Protein AF-A0A959GQJ4-F1 (afdb_monomer_lite)

Foldseek 3Di:
DVVVVVVVVVVVVDDCDDQADAQLVVQVVVCVVPPDDQAAEAEEEQRGHHPPLVSLVVDAHAYAYEYEDCPPHHHQSVLLSNLSRQYWYHYPVDTGRGSVVADAQDWDDDPNWIWGHHPSTIDTDDD

Secondary structure (DSSP, 8-state):
-HHHHHHHHHHHT----SSSB-HHHHHHHHHHHH-S-S-EEEEEESSSPBTTGGGGGG--S-EEEEEE-GGG---HHHHHHHHHHT-EEE-SS-EE--GGGPPTT-EEEETTEEEEEETTEEEEEP-

pLDDT: mean 93.66, std 6.35, range [63.16, 98.5]

Sequence (127 aa):
DRLLETMHQAMEGGSGADSPENDLEALLEGVRLMGEIDELILIADNYSDVRDIALLTQLRAPVRIVLAGADYGVNEDYLEIAYSTGGSIHTLEDDIYELSHLADGEVVKVGNYRYRVNRGKFIQLTD

Radius of gyration: 14.56 Å; chains: 1; bounding box: 40×30×42 Å

Structure (mmCIF, N/CA/C/O backbone):
data_AF-A0A959GQJ4-F1
#
_entry.id   AF-A0A959GQJ4-F1
#
loop_
_atom_site.group_PDB
_atom_site.id
_atom_site.type_symbol
_atom_site.label_atom_id
_atom_site.label_alt_id
_atom_site.label_comp_id
_atom_site.label_asym_id
_atom_site.label_entity_id
_atom_site.label_seq_id
_atom_site.pdbx_PDB_ins_code
_atom_site.Cartn_x
_atom_site.Cartn_y
_atom_site.Cartn_z
_atom_site.occupancy
_atom_site.B_iso_or_equiv
_atom_site.auth_seq_id
_atom_site.auth_comp_id
_atom_site.auth_asym_id
_atom_site.auth_atom_id
_atom_site.pdbx_PDB_model_num
ATOM 1 N N . ASP A 1 1 ? 17.488 -17.683 -9.521 1.00 73.38 1 ASP A N 1
ATOM 2 C CA . ASP A 1 1 ? 16.624 -17.038 -8.523 1.00 73.38 1 ASP A CA 1
ATOM 3 C C . ASP A 1 1 ? 16.621 -15.515 -8.731 1.00 73.38 1 ASP A C 1
ATOM 5 O O . ASP A 1 1 ? 17.091 -14.750 -7.904 1.00 73.38 1 ASP A O 1
ATOM 9 N N . ARG A 1 2 ? 16.192 -15.063 -9.922 1.00 92.06 2 ARG A N 1
ATOM 10 C CA . ARG A 1 2 ? 16.419 -13.688 -10.426 1.00 92.06 2 ARG A CA 1
ATOM 11 C C . ARG A 1 2 ? 15.548 -12.633 -9.732 1.00 92.06 2 ARG A C 1
ATOM 13 O O . ARG A 1 2 ? 15.929 -11.469 -9.673 1.00 92.06 2 ARG A O 1
ATOM 20 N N . LEU A 1 3 ? 14.379 -13.042 -9.238 1.00 89.38 3 LEU A N 1
ATOM 21 C CA . LEU A 1 3 ? 13.446 -12.163 -8.536 1.00 89.38 3 LEU A CA 1
ATOM 22 C C . LEU A 1 3 ? 14.064 -11.655 -7.231 1.00 89.38 3 LEU A C 1
ATOM 24 O O . LEU A 1 3 ? 14.171 -10.448 -7.052 1.00 89.38 3 LEU A O 1
ATOM 28 N N . LEU A 1 4 ? 14.551 -12.568 -6.384 1.00 91.25 4 LEU A N 1
ATOM 29 C CA . LEU A 1 4 ? 15.206 -12.210 -5.125 1.00 91.25 4 LEU A CA 1
ATOM 30 C C . LEU A 1 4 ? 16.429 -11.320 -5.361 1.00 91.25 4 LEU A C 1
ATOM 32 O O . LEU A 1 4 ? 16.595 -10.317 -4.680 1.00 91.25 4 LEU A O 1
ATOM 36 N N . GLU A 1 5 ? 17.249 -11.628 -6.369 1.00 94.81 5 GLU A N 1
ATOM 37 C CA . GLU A 1 5 ? 18.398 -10.788 -6.733 1.00 94.81 5 GLU A CA 1
ATOM 38 C C . GLU A 1 5 ? 17.976 -9.368 -7.139 1.00 94.81 5 GLU A C 1
ATOM 40 O O . GLU A 1 5 ? 18.601 -8.396 -6.726 1.00 94.81 5 GLU A O 1
ATOM 45 N N . THR A 1 6 ? 16.881 -9.237 -7.892 1.00 92.00 6 THR A N 1
ATOM 46 C CA . THR A 1 6 ? 16.343 -7.930 -8.302 1.00 92.00 6 THR A CA 1
ATOM 47 C C . THR A 1 6 ? 15.823 -7.146 -7.094 1.00 92.00 6 THR A C 1
ATOM 49 O O . THR A 1 6 ? 16.080 -5.950 -6.986 1.00 92.00 6 THR A O 1
ATOM 52 N N . MET A 1 7 ? 15.152 -7.818 -6.153 1.00 90.69 7 MET A N 1
ATOM 53 C CA . MET A 1 7 ? 14.709 -7.206 -4.895 1.00 90.69 7 MET A CA 1
ATOM 54 C C . MET A 1 7 ? 15.900 -6.730 -4.053 1.00 90.69 7 MET A C 1
ATOM 56 O O . MET A 1 7 ? 15.890 -5.611 -3.548 1.00 90.69 7 MET A O 1
ATOM 60 N N . HIS A 1 8 ? 16.958 -7.539 -3.949 1.00 90.62 8 HIS A N 1
ATOM 61 C CA . HIS A 1 8 ? 18.185 -7.150 -3.253 1.00 90.62 8 HIS A CA 1
ATOM 62 C C . HIS A 1 8 ? 18.861 -5.935 -3.893 1.00 90.62 8 HIS A C 1
ATOM 64 O O . HIS A 1 8 ? 19.221 -5.002 -3.181 1.00 90.62 8 HIS A O 1
ATOM 70 N N . GLN A 1 9 ? 18.970 -5.901 -5.223 1.00 93.12 9 GLN A N 1
ATOM 71 C CA . GLN A 1 9 ? 19.537 -4.754 -5.938 1.00 93.12 9 GLN A CA 1
ATOM 72 C C . GLN A 1 9 ? 18.731 -3.468 -5.718 1.00 93.12 9 GLN A C 1
ATOM 74 O O . GLN A 1 9 ? 19.323 -2.402 -5.566 1.00 93.12 9 GLN A O 1
ATOM 79 N N . ALA A 1 10 ? 17.397 -3.559 -5.679 1.00 89.69 10 ALA A N 1
ATOM 80 C CA . ALA A 1 10 ? 16.542 -2.412 -5.381 1.00 89.69 10 ALA A CA 1
ATOM 81 C C . ALA A 1 10 ? 16.805 -1.867 -3.967 1.00 89.69 10 ALA A C 1
ATOM 83 O O . ALA A 1 10 ? 16.998 -0.663 -3.810 1.00 89.69 10 ALA A O 1
ATOM 84 N N . MET A 1 11 ? 16.900 -2.749 -2.963 1.00 88.12 11 MET A N 1
ATOM 85 C CA . MET A 1 11 ? 17.210 -2.360 -1.580 1.00 88.12 11 MET A CA 1
ATOM 86 C C . MET A 1 11 ? 18.598 -1.718 -1.443 1.00 88.12 11 MET A C 1
ATOM 88 O O . MET A 1 11 ? 18.745 -0.723 -0.745 1.00 88.12 11 MET A O 1
ATOM 92 N N . GLU A 1 12 ? 19.620 -2.253 -2.119 1.00 90.19 12 GLU A N 1
ATOM 93 C CA . GLU A 1 12 ? 20.986 -1.702 -2.076 1.00 90.19 12 GLU A CA 1
ATOM 94 C C . GLU A 1 12 ? 21.124 -0.360 -2.814 1.00 90.19 12 GLU A C 1
ATOM 96 O O . GLU A 1 12 ? 22.052 0.406 -2.548 1.00 90.19 12 GLU A O 1
ATOM 101 N N . GLY A 1 13 ? 20.217 -0.073 -3.751 1.00 86.44 13 GLY A N 1
ATOM 102 C CA . GLY A 1 13 ? 20.215 1.157 -4.541 1.00 86.44 13 GLY A CA 1
ATOM 103 C C . GLY A 1 13 ? 19.651 2.383 -3.817 1.00 86.44 13 GLY A C 1
ATOM 104 O O . GLY A 1 13 ? 19.789 3.494 -4.332 1.00 86.44 13 GLY A O 1
ATOM 105 N N . GLY A 1 14 ? 19.027 2.203 -2.649 1.00 78.50 14 GLY A N 1
ATOM 106 C CA . GLY A 1 14 ? 18.388 3.261 -1.868 1.00 78.50 14 GLY A CA 1
ATOM 107 C C . GLY A 1 14 ? 18.987 3.407 -0.469 1.00 78.50 14 GLY A C 1
ATOM 108 O O . GLY A 1 14 ? 19.565 2.475 0.080 1.00 78.50 14 GLY A O 1
ATOM 109 N N . SER A 1 15 ? 18.854 4.595 0.124 1.00 69.75 15 SER A N 1
ATOM 110 C CA . SER A 1 15 ? 19.312 4.845 1.499 1.00 69.75 15 SER A CA 1
ATOM 111 C C . SER A 1 15 ? 18.270 5.503 2.409 1.00 69.75 15 SER A C 1
ATOM 113 O O . SER A 1 15 ? 18.639 5.831 3.530 1.00 69.75 15 SER A O 1
ATOM 115 N N . GLY A 1 16 ? 17.035 5.734 1.931 1.00 66.38 16 GLY A N 1
ATOM 116 C CA . GLY A 1 16 ? 15.932 6.356 2.688 1.00 66.38 16 GLY A CA 1
ATOM 117 C C . GLY A 1 16 ? 16.315 7.706 3.305 1.00 66.38 16 GLY A C 1
ATOM 118 O O . GLY A 1 16 ? 16.748 7.770 4.452 1.00 66.38 16 GLY A O 1
ATOM 119 N N . ALA A 1 17 ? 16.247 8.795 2.531 1.00 69.38 17 ALA A N 1
ATOM 120 C CA . ALA A 1 17 ? 16.664 10.118 3.015 1.00 69.38 17 ALA A CA 1
ATOM 121 C C . ALA A 1 17 ? 15.499 10.943 3.582 1.00 69.38 17 ALA A C 1
ATOM 123 O O . ALA A 1 17 ? 15.555 11.374 4.731 1.00 69.38 17 ALA A O 1
ATOM 124 N N . ASP A 1 18 ? 14.477 11.198 2.765 1.00 77.62 18 ASP A N 1
ATOM 125 C CA . ASP A 1 18 ? 13.245 11.863 3.198 1.00 77.62 18 ASP A CA 1
ATOM 126 C C . ASP A 1 18 ? 12.206 10.800 3.565 1.00 77.62 18 ASP A C 1
ATOM 128 O O . ASP A 1 18 ? 12.192 9.743 2.945 1.00 77.62 18 ASP A O 1
ATOM 132 N N . SER A 1 19 ? 11.382 11.070 4.582 1.00 83.38 19 SER A N 1
ATOM 133 C CA . SER A 1 19 ? 10.529 10.047 5.201 1.00 83.38 19 SER A CA 1
ATOM 134 C C . SER A 1 19 ? 9.481 9.482 4.238 1.00 83.38 19 SER A C 1
ATOM 136 O O . SER A 1 19 ? 9.357 8.266 4.220 1.00 83.38 19 SER A O 1
ATOM 138 N N . PRO A 1 20 ? 8.739 10.283 3.441 1.00 90.81 20 PRO A N 1
ATOM 139 C CA . PRO A 1 20 ? 7.761 9.715 2.515 1.00 90.81 20 PRO A CA 1
ATOM 140 C C . PRO A 1 20 ? 8.423 8.977 1.345 1.00 90.81 20 PRO A C 1
ATOM 142 O O . PRO A 1 20 ? 9.334 9.518 0.709 1.00 90.81 20 PRO A O 1
ATOM 145 N N . GLU A 1 21 ? 7.929 7.789 1.014 1.00 92.81 21 GLU A N 1
ATOM 146 C CA . GLU A 1 21 ? 8.515 6.922 -0.017 1.00 92.81 21 GLU A CA 1
ATOM 147 C C . GLU A 1 21 ? 7.859 7.126 -1.393 1.00 92.81 21 GLU A C 1
ATOM 149 O O . GLU A 1 21 ? 6.693 7.493 -1.504 1.00 92.81 21 GLU A O 1
ATOM 154 N N . ASN A 1 22 ? 8.612 6.920 -2.478 1.00 94.62 22 ASN A N 1
ATOM 155 C CA . ASN A 1 22 ? 8.163 7.206 -3.855 1.00 94.62 22 ASN A CA 1
ATOM 156 C C . ASN A 1 22 ? 7.444 6.009 -4.513 1.00 94.62 22 ASN A C 1
ATOM 158 O O . ASN A 1 22 ? 7.757 5.628 -5.650 1.00 94.62 22 ASN A O 1
ATOM 162 N N . ASP A 1 23 ? 6.529 5.360 -3.790 1.00 96.62 23 ASP A N 1
ATOM 163 C CA . ASP A 1 23 ? 5.902 4.108 -4.236 1.00 96.62 23 ASP A CA 1
ATOM 164 C C . ASP A 1 23 ? 5.087 4.283 -5.520 1.00 96.62 23 ASP A C 1
ATOM 166 O O . ASP A 1 23 ? 5.130 3.441 -6.422 1.00 96.62 23 ASP A O 1
ATOM 170 N N . LEU A 1 24 ? 4.355 5.393 -5.644 1.00 98.00 24 LEU A N 1
ATOM 171 C CA . LEU A 1 24 ? 3.509 5.640 -6.810 1.00 98.00 24 LEU A CA 1
ATOM 172 C C . LEU A 1 24 ? 4.328 5.934 -8.065 1.00 98.00 24 LEU A C 1
ATOM 174 O O . LEU A 1 24 ? 3.974 5.450 -9.140 1.00 98.00 24 LEU A O 1
ATOM 178 N N . GLU A 1 25 ? 5.431 6.673 -7.958 1.00 96.69 25 GLU A N 1
ATOM 179 C CA . GLU A 1 25 ? 6.363 6.882 -9.063 1.00 96.69 25 GLU A CA 1
ATOM 180 C C . GLU A 1 25 ? 6.976 5.561 -9.521 1.00 96.69 25 GLU A C 1
ATOM 182 O O . GLU A 1 25 ? 7.048 5.311 -10.726 1.00 96.69 25 GLU A O 1
ATOM 187 N N . ALA A 1 26 ? 7.377 4.700 -8.580 1.00 95.44 26 ALA A N 1
ATOM 188 C CA . ALA A 1 26 ? 7.925 3.385 -8.894 1.00 95.44 26 ALA A CA 1
ATOM 189 C C . ALA A 1 26 ? 6.897 2.505 -9.627 1.00 95.44 26 ALA A C 1
ATOM 191 O O . ALA A 1 26 ? 7.215 1.904 -10.658 1.00 95.44 26 ALA A O 1
ATOM 192 N N . LEU A 1 27 ? 5.647 2.479 -9.151 1.00 97.19 27 LEU A N 1
ATOM 193 C CA . LEU A 1 27 ? 4.553 1.754 -9.799 1.00 97.19 27 LEU A CA 1
ATOM 194 C C . LEU A 1 27 ? 4.268 2.291 -11.207 1.00 97.19 27 LEU A C 1
ATOM 196 O O . LEU A 1 27 ? 4.171 1.509 -12.155 1.00 97.19 27 LEU A O 1
ATOM 200 N N . LEU A 1 28 ? 4.172 3.614 -11.367 1.00 96.94 28 LEU A N 1
ATOM 201 C CA . LEU A 1 28 ? 3.921 4.262 -12.658 1.00 96.94 28 LEU A CA 1
ATOM 202 C C . LEU A 1 28 ? 5.058 4.029 -13.656 1.00 96.94 28 LEU A C 1
ATOM 204 O O . LEU A 1 28 ? 4.797 3.779 -14.835 1.00 96.94 28 LEU A O 1
ATOM 208 N N . GLU A 1 29 ? 6.309 4.060 -13.201 1.00 96.31 29 GLU A N 1
ATOM 209 C CA . GLU A 1 29 ? 7.460 3.727 -14.038 1.00 96.31 29 GLU A CA 1
ATOM 210 C C . GLU A 1 29 ? 7.434 2.251 -14.456 1.00 96.31 29 GLU A C 1
ATOM 212 O O . GLU A 1 29 ? 7.675 1.938 -15.624 1.00 96.31 29 GLU A O 1
ATOM 217 N N . GLY A 1 30 ? 7.047 1.349 -13.548 1.00 94.12 30 GLY A N 1
ATOM 218 C CA . GLY A 1 30 ? 6.800 -0.058 -13.862 1.00 94.12 30 GLY A CA 1
ATOM 219 C C . GLY A 1 30 ? 5.772 -0.233 -14.985 1.00 94.12 30 GLY A C 1
ATOM 220 O O . GLY A 1 30 ? 6.044 -0.931 -15.966 1.00 94.12 30 GLY A O 1
ATOM 221 N N . VAL A 1 31 ? 4.635 0.470 -14.906 1.00 95.19 31 VAL A N 1
ATOM 222 C CA . VAL A 1 31 ? 3.620 0.491 -15.979 1.00 95.19 31 VAL A CA 1
ATOM 223 C C . VAL A 1 31 ? 4.219 0.998 -17.288 1.00 95.19 31 VAL A C 1
ATOM 225 O O . VAL A 1 31 ? 4.051 0.378 -18.338 1.00 95.19 31 VAL A O 1
ATOM 228 N N . ARG A 1 32 ? 4.955 2.115 -17.242 1.00 95.50 32 ARG A N 1
ATOM 229 C CA . ARG A 1 32 ? 5.551 2.740 -18.429 1.00 95.50 32 ARG A CA 1
ATOM 230 C C . ARG A 1 32 ? 6.527 1.806 -19.149 1.00 95.50 32 ARG A C 1
ATOM 232 O O . ARG A 1 32 ? 6.597 1.836 -20.378 1.00 95.50 32 ARG A O 1
ATOM 239 N N . LEU A 1 33 ? 7.292 1.012 -18.400 1.00 94.31 33 LEU A N 1
ATOM 240 C CA . LEU A 1 33 ? 8.279 0.075 -18.938 1.00 94.31 33 LEU A CA 1
ATOM 241 C C . LEU A 1 33 ? 7.647 -1.204 -19.499 1.00 94.31 33 LEU A C 1
ATOM 243 O O . LEU A 1 33 ? 8.133 -1.723 -20.504 1.00 94.31 33 LEU A O 1
ATOM 247 N N . MET A 1 34 ? 6.587 -1.708 -18.863 1.00 90.88 34 MET A N 1
ATOM 248 C CA . MET A 1 34 ? 5.951 -2.980 -19.226 1.00 90.88 34 MET A CA 1
ATOM 249 C C . MET A 1 34 ? 4.861 -2.831 -20.297 1.00 90.88 34 MET A C 1
ATOM 251 O O . MET A 1 34 ? 4.636 -3.763 -21.068 1.00 90.88 34 MET A O 1
ATOM 255 N N . GLY A 1 35 ? 4.221 -1.662 -20.394 1.00 87.06 35 GLY A N 1
ATOM 256 C CA . GLY A 1 35 ? 3.095 -1.427 -21.295 1.00 87.06 35 GLY A CA 1
ATOM 257 C C . GLY A 1 35 ? 1.771 -1.874 -20.674 1.00 87.06 35 GLY A C 1
ATOM 258 O O . GLY A 1 35 ? 1.389 -1.389 -19.614 1.00 87.06 35 GLY A O 1
ATOM 259 N N . GLU A 1 36 ? 1.039 -2.757 -21.356 1.00 87.69 36 GLU A N 1
ATOM 260 C CA . GLU A 1 36 ? -0.205 -3.325 -20.825 1.00 87.69 36 GLU A CA 1
ATOM 261 C C . GLU A 1 36 ? 0.117 -4.372 -19.748 1.00 87.69 36 GLU A C 1
ATOM 263 O O . GLU A 1 36 ? 0.959 -5.247 -19.952 1.00 87.69 36 GLU A O 1
ATOM 268 N N . ILE A 1 37 ? -0.530 -4.251 -18.591 1.00 91.94 37 ILE A N 1
ATOM 269 C CA . ILE A 1 37 ? -0.276 -5.054 -17.391 1.00 91.94 37 ILE A CA 1
ATOM 270 C C . ILE A 1 37 ? -1.600 -5.423 -16.725 1.00 91.94 37 ILE A C 1
ATOM 272 O O . ILE A 1 37 ? -2.477 -4.571 -16.576 1.00 91.94 37 ILE A O 1
ATOM 276 N N . ASP A 1 38 ? -1.712 -6.682 -16.300 1.00 94.69 38 ASP A N 1
ATOM 277 C CA . ASP A 1 38 ? -2.898 -7.198 -15.609 1.00 94.69 38 ASP A CA 1
ATOM 278 C C . ASP A 1 38 ? -2.950 -6.742 -14.146 1.00 94.69 38 ASP A C 1
ATOM 280 O O . ASP A 1 38 ? -4.014 -6.396 -13.639 1.00 94.69 38 ASP A O 1
ATOM 284 N N . GLU A 1 39 ? -1.799 -6.725 -13.468 1.00 95.56 39 GLU A N 1
ATOM 285 C CA . GLU A 1 39 ? -1.651 -6.295 -12.077 1.00 95.56 39 GLU A CA 1
ATOM 286 C C . GLU A 1 39 ? -0.215 -5.843 -11.774 1.00 95.56 39 GLU A C 1
ATOM 288 O O . GLU A 1 39 ? 0.728 -6.128 -12.519 1.00 95.56 39 GLU A O 1
ATOM 293 N N . LEU A 1 40 ? -0.058 -5.129 -10.662 1.00 97.06 40 LEU A N 1
ATOM 294 C CA . LEU A 1 40 ? 1.219 -4.699 -10.099 1.00 97.06 40 LEU A CA 1
ATOM 295 C C . LEU A 1 40 ? 1.413 -5.340 -8.728 1.00 97.06 40 LEU A C 1
ATOM 297 O O . LEU A 1 40 ? 0.454 -5.478 -7.973 1.00 97.06 40 LEU A O 1
ATOM 301 N N . ILE A 1 41 ? 2.659 -5.668 -8.388 1.00 97.06 41 ILE A N 1
ATOM 302 C CA . ILE A 1 41 ? 3.035 -6.090 -7.037 1.00 97.06 41 ILE A CA 1
ATOM 303 C C . ILE A 1 41 ? 3.949 -5.015 -6.450 1.00 97.06 41 ILE A C 1
ATOM 305 O O . ILE A 1 41 ? 5.038 -4.784 -6.975 1.00 97.06 41 ILE A O 1
ATOM 309 N N . LEU A 1 42 ? 3.499 -4.370 -5.377 1.00 97.62 42 LEU A N 1
ATOM 310 C CA . LEU A 1 42 ? 4.309 -3.481 -4.549 1.00 97.62 42 LEU A CA 1
ATOM 311 C C . LEU A 1 42 ? 4.826 -4.276 -3.352 1.00 97.62 42 LEU A C 1
ATOM 313 O O . LEU A 1 42 ? 4.052 -4.970 -2.699 1.00 97.62 42 LEU A O 1
ATOM 317 N N . ILE A 1 43 ? 6.119 -4.177 -3.060 1.00 95.69 43 ILE A N 1
ATOM 318 C CA . ILE A 1 43 ? 6.720 -4.753 -1.855 1.00 95.69 43 ILE A CA 1
ATOM 319 C C . ILE A 1 43 ? 7.356 -3.598 -1.098 1.00 95.69 43 ILE A C 1
ATOM 321 O O . ILE A 1 43 ? 8.280 -2.980 -1.622 1.00 95.69 43 ILE A O 1
ATOM 325 N N . ALA A 1 44 ? 6.846 -3.309 0.094 1.00 95.12 44 ALA A N 1
ATOM 326 C CA 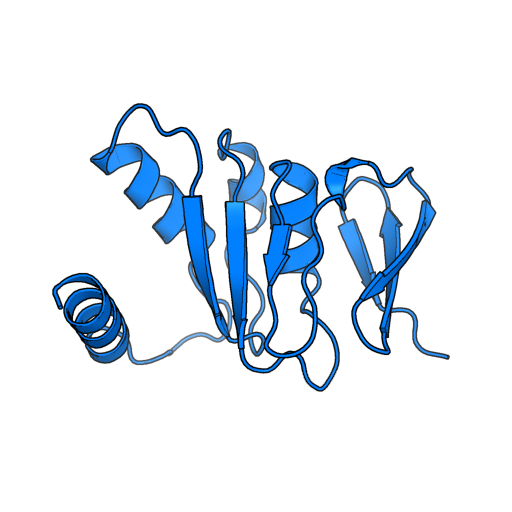. ALA A 1 44 ? 7.234 -2.140 0.873 1.00 95.12 44 ALA A CA 1
ATOM 327 C C . ALA A 1 44 ? 7.248 -2.449 2.375 1.00 95.12 44 ALA A C 1
ATOM 329 O O . ALA A 1 44 ? 6.719 -3.471 2.831 1.00 95.12 44 ALA A O 1
ATOM 330 N N . ASP A 1 45 ? 7.855 -1.559 3.153 1.00 93.69 45 ASP A N 1
ATOM 331 C CA . ASP A 1 45 ? 7.643 -1.507 4.593 1.00 93.69 45 ASP A CA 1
ATOM 332 C C . ASP A 1 45 ? 6.558 -0.483 4.957 1.00 93.69 45 ASP A C 1
ATOM 334 O O . ASP A 1 45 ? 6.187 0.402 4.187 1.00 93.69 45 ASP A O 1
ATOM 338 N N . ASN A 1 46 ? 6.001 -0.655 6.147 1.00 95.69 46 ASN A N 1
ATOM 339 C CA . ASN A 1 46 ? 4.849 0.082 6.640 1.00 95.69 46 ASN A CA 1
ATOM 340 C C . ASN A 1 46 ? 5.215 1.373 7.398 1.00 95.69 46 ASN A C 1
ATOM 342 O O . ASN A 1 46 ? 4.343 1.993 8.007 1.00 95.69 46 ASN A O 1
ATOM 346 N N . TYR A 1 47 ? 6.495 1.751 7.458 1.00 93.12 47 TYR A N 1
ATOM 347 C CA . TYR A 1 47 ? 6.968 2.758 8.413 1.00 93.12 47 TYR A CA 1
ATOM 348 C C . TYR A 1 47 ? 6.853 4.204 7.921 1.00 93.12 47 TYR A C 1
ATOM 350 O O . TYR A 1 47 ? 7.069 5.124 8.715 1.00 93.12 47 TYR A O 1
ATOM 358 N N . SER A 1 48 ? 6.471 4.402 6.661 1.00 92.81 48 SER A N 1
ATOM 359 C CA . SER A 1 48 ? 6.409 5.708 6.011 1.00 92.81 48 SER A CA 1
ATOM 360 C C . SER A 1 48 ? 5.109 5.908 5.240 1.00 92.81 48 SER A C 1
ATOM 362 O O . SER A 1 48 ? 4.522 4.953 4.733 1.00 92.81 48 SER A O 1
ATOM 364 N N . ASP A 1 49 ? 4.685 7.169 5.152 1.00 95.06 49 ASP A N 1
ATOM 365 C CA . ASP A 1 49 ? 3.617 7.607 4.250 1.00 95.06 49 ASP A CA 1
ATOM 366 C C . ASP A 1 49 ? 4.095 7.567 2.793 1.00 95.06 49 ASP A C 1
ATOM 368 O O . ASP A 1 49 ? 5.297 7.636 2.505 1.00 95.06 49 ASP A O 1
ATOM 372 N N . VAL A 1 50 ? 3.147 7.531 1.861 1.00 96.69 50 VAL A N 1
ATOM 373 C CA . VAL A 1 50 ? 3.439 7.490 0.429 1.00 96.69 50 VAL A CA 1
ATOM 374 C C . VAL A 1 50 ? 3.545 8.911 -0.118 1.00 96.69 50 VAL A C 1
ATOM 376 O O . VAL A 1 50 ? 2.632 9.738 -0.000 1.00 96.69 50 VAL A O 1
ATOM 379 N N . ARG A 1 51 ? 4.669 9.219 -0.767 1.00 95.88 51 ARG A N 1
ATOM 380 C CA . ARG A 1 51 ? 4.872 10.507 -1.429 1.00 95.88 51 ARG A CA 1
ATOM 381 C C . ARG A 1 51 ? 3.876 10.684 -2.567 1.00 95.88 51 ARG A C 1
ATOM 383 O O . ARG A 1 51 ? 3.539 9.754 -3.292 1.00 95.88 51 ARG A O 1
ATOM 390 N N . ASP A 1 52 ? 3.423 11.929 -2.717 1.00 95.94 52 ASP A N 1
ATOM 391 C CA . ASP A 1 52 ? 2.625 12.363 -3.857 1.00 95.94 52 ASP A CA 1
ATOM 392 C C . ASP A 1 52 ? 1.414 11.447 -4.108 1.00 95.94 52 ASP A C 1
ATOM 394 O O . ASP A 1 52 ? 1.059 11.166 -5.250 1.00 95.94 52 ASP A O 1
ATOM 398 N N . ILE A 1 53 ? 0.709 11.049 -3.034 1.00 96.75 53 ILE A N 1
ATOM 399 C CA . ILE A 1 53 ? -0.495 10.188 -3.066 1.00 96.75 53 ILE A CA 1
ATOM 400 C C . ILE A 1 53 ? -1.546 10.623 -4.111 1.00 96.75 53 ILE A C 1
ATOM 402 O O . ILE A 1 53 ? -2.330 9.821 -4.616 1.00 96.75 53 ILE A O 1
ATOM 406 N N . ALA A 1 54 ? -1.544 11.899 -4.512 1.00 96.62 54 ALA A N 1
ATOM 407 C CA . ALA A 1 54 ? -2.350 12.428 -5.613 1.00 96.62 54 ALA A CA 1
ATOM 408 C C . ALA A 1 54 ? -2.120 11.716 -6.970 1.00 96.62 54 ALA A C 1
ATOM 410 O O . ALA A 1 54 ? -3.025 11.687 -7.815 1.00 96.62 54 ALA A O 1
ATOM 411 N N . LEU A 1 55 ? -0.944 11.115 -7.183 1.00 98.12 55 LEU A N 1
ATOM 412 C CA . LEU A 1 55 ? -0.595 10.333 -8.371 1.00 98.12 55 LEU A CA 1
ATOM 413 C C . LEU A 1 55 ? -1.401 9.033 -8.489 1.00 98.12 55 LEU A C 1
ATOM 415 O O . LEU A 1 55 ? -1.518 8.505 -9.594 1.00 98.12 55 LEU A O 1
ATOM 419 N N . LEU A 1 56 ? -2.033 8.560 -7.408 1.00 97.56 56 LEU A N 1
ATOM 420 C CA . LEU A 1 56 ? -2.825 7.325 -7.377 1.00 97.56 56 LEU A CA 1
ATOM 421 C C . LEU A 1 56 ? -3.909 7.295 -8.463 1.00 97.56 56 LEU A C 1
ATOM 423 O O . LEU A 1 56 ? -4.201 6.255 -9.045 1.00 97.56 56 LEU A O 1
ATOM 427 N N . THR A 1 57 ? -4.452 8.461 -8.817 1.00 96.75 57 THR A N 1
ATOM 428 C CA . THR A 1 57 ? -5.462 8.617 -9.878 1.00 96.75 57 THR A CA 1
ATOM 429 C C . THR A 1 57 ? -4.993 8.195 -11.280 1.00 96.75 57 THR A C 1
ATOM 431 O O . THR A 1 57 ? -5.823 8.025 -12.182 1.00 96.75 57 THR A O 1
ATOM 434 N N . GLN A 1 58 ? -3.682 8.032 -11.479 1.00 96.56 58 GLN A N 1
ATOM 435 C CA . GLN A 1 58 ? -3.072 7.607 -12.738 1.00 96.56 58 GLN A CA 1
ATOM 436 C C . GLN A 1 58 ? -2.947 6.082 -12.855 1.00 96.56 58 GLN A C 1
ATOM 438 O O . GLN A 1 58 ? -2.829 5.575 -13.972 1.00 96.56 58 GLN A O 1
ATOM 443 N N . LEU A 1 59 ? -3.017 5.344 -11.742 1.00 95.50 59 LEU A N 1
ATOM 444 C CA . LEU A 1 59 ? -2.961 3.885 -11.749 1.00 95.50 59 LEU A CA 1
ATOM 445 C C . LEU A 1 59 ? -4.304 3.290 -12.191 1.00 95.50 59 LEU A C 1
ATOM 447 O O . LEU A 1 59 ? -5.380 3.748 -11.804 1.00 95.50 59 LEU A O 1
ATOM 451 N N . ARG A 1 60 ? -4.232 2.272 -13.055 1.00 93.44 60 ARG A N 1
ATOM 452 C CA . ARG A 1 60 ? -5.402 1.586 -13.637 1.00 93.44 60 ARG A CA 1
ATOM 453 C C . ARG A 1 60 ? -5.418 0.083 -13.386 1.00 93.44 60 ARG A C 1
ATOM 455 O O . ARG A 1 60 ? -6.492 -0.505 -13.424 1.00 93.44 60 ARG A O 1
ATOM 462 N N . ALA A 1 61 ? -4.252 -0.514 -13.155 1.00 95.31 61 ALA A N 1
ATOM 463 C CA . ALA A 1 61 ? -4.126 -1.921 -12.808 1.00 95.31 61 ALA A CA 1
ATOM 464 C C . ALA A 1 61 ? -4.276 -2.106 -11.285 1.00 95.31 61 ALA A C 1
ATOM 466 O O . ALA A 1 61 ? -3.833 -1.228 -10.536 1.00 95.31 61 ALA A O 1
ATOM 467 N N . PRO A 1 62 ? -4.850 -3.229 -10.821 1.00 97.81 62 PRO A N 1
ATOM 468 C CA . PRO A 1 62 ? -4.831 -3.615 -9.416 1.00 97.81 62 PRO A CA 1
ATOM 469 C C . PRO A 1 62 ? -3.415 -3.652 -8.847 1.00 97.81 62 PRO A C 1
ATOM 471 O O . PRO A 1 62 ? -2.508 -4.206 -9.470 1.00 97.81 62 PRO A O 1
ATOM 474 N N . VAL A 1 63 ? -3.238 -3.095 -7.647 1.00 98.50 63 VAL A N 1
ATOM 475 C CA . VAL A 1 63 ? -1.961 -3.133 -6.923 1.00 98.50 63 VAL A CA 1
ATOM 476 C C . VAL A 1 63 ? -2.063 -4.112 -5.755 1.00 98.50 63 VAL A C 1
ATOM 478 O O . VAL A 1 63 ? -2.825 -3.911 -4.811 1.00 98.50 63 VAL A O 1
ATOM 481 N N . ARG A 1 64 ? -1.288 -5.192 -5.821 1.00 98.38 64 ARG A N 1
ATOM 482 C CA . ARG A 1 64 ? -1.105 -6.181 -4.756 1.00 98.38 64 ARG A CA 1
ATOM 483 C C . ARG A 1 64 ? 0.054 -5.720 -3.882 1.00 98.38 64 ARG A C 1
ATOM 485 O O . ARG A 1 64 ? 1.182 -5.659 -4.359 1.00 98.38 64 ARG A O 1
ATOM 492 N N . ILE A 1 65 ? -0.204 -5.370 -2.632 1.00 98.44 65 ILE A N 1
ATOM 493 C CA . ILE A 1 65 ? 0.809 -4.794 -1.747 1.00 98.44 65 ILE A CA 1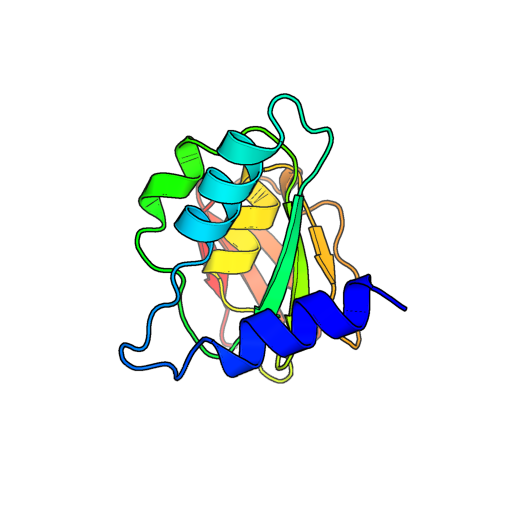
ATOM 494 C C . ILE A 1 65 ? 1.227 -5.854 -0.735 1.00 98.44 65 ILE A C 1
ATOM 496 O O . ILE A 1 65 ? 0.407 -6.299 0.062 1.00 98.44 65 ILE A O 1
ATOM 500 N N . VAL A 1 66 ? 2.495 -6.251 -0.765 1.00 97.56 66 VAL A N 1
ATOM 501 C CA . VAL A 1 66 ? 3.132 -7.075 0.264 1.00 97.56 66 VAL A CA 1
ATOM 502 C C . VAL A 1 66 ? 3.850 -6.141 1.225 1.00 97.56 66 VAL A C 1
ATOM 504 O O . VAL A 1 66 ? 4.780 -5.439 0.830 1.00 97.56 66 VAL A O 1
ATOM 507 N N . LEU A 1 67 ? 3.405 -6.124 2.476 1.00 96.69 67 LEU A N 1
ATOM 508 C CA . LEU A 1 67 ? 3.762 -5.099 3.440 1.00 96.69 67 LEU A CA 1
ATOM 509 C C . LEU A 1 67 ? 4.417 -5.699 4.685 1.00 96.69 67 LEU A C 1
ATOM 511 O O . LEU A 1 67 ? 3.836 -6.543 5.370 1.00 96.69 67 LEU A O 1
ATOM 515 N N . ALA A 1 68 ? 5.626 -5.235 4.994 1.00 95.00 68 ALA A N 1
ATOM 516 C CA . ALA A 1 68 ? 6.352 -5.600 6.207 1.00 95.00 68 ALA A CA 1
ATOM 517 C C . ALA A 1 68 ? 6.170 -4.547 7.315 1.00 95.00 68 ALA A C 1
ATOM 519 O O . ALA A 1 68 ? 6.050 -3.360 7.033 1.00 95.00 68 ALA A O 1
ATOM 520 N N . GLY A 1 69 ? 6.193 -4.963 8.586 1.00 94.75 69 GLY A N 1
ATOM 521 C CA . GLY A 1 69 ? 6.141 -4.033 9.726 1.00 94.75 69 GLY A CA 1
ATOM 522 C C . GLY A 1 69 ? 4.741 -3.520 10.087 1.00 94.75 69 GLY A C 1
ATOM 523 O O . GLY A 1 69 ? 4.599 -2.424 10.630 1.00 94.75 69 GLY A O 1
ATOM 524 N N . ALA A 1 70 ? 3.697 -4.295 9.784 1.00 94.56 70 ALA A N 1
ATOM 525 C CA . ALA A 1 70 ? 2.300 -3.959 10.078 1.00 94.56 70 ALA A CA 1
ATOM 526 C C . ALA A 1 70 ? 1.864 -4.278 11.527 1.00 94.56 70 ALA A C 1
ATOM 528 O O . ALA A 1 70 ? 0.668 -4.283 11.826 1.00 94.56 70 ALA A O 1
ATOM 529 N N . ASP A 1 71 ? 2.813 -4.514 12.443 1.00 92.06 71 ASP A N 1
ATOM 530 C CA . ASP A 1 71 ? 2.561 -4.896 13.842 1.00 92.06 71 ASP A CA 1
ATOM 531 C C . ASP A 1 71 ? 1.638 -3.915 14.581 1.00 92.06 71 ASP A C 1
ATOM 533 O O . ASP A 1 71 ? 0.893 -4.306 15.483 1.00 92.06 71 ASP A O 1
ATOM 537 N N . TYR A 1 72 ? 1.687 -2.637 14.187 1.00 91.94 72 TYR A N 1
ATOM 538 C CA . TYR A 1 72 ? 0.943 -1.539 14.807 1.00 91.94 72 TYR A CA 1
ATOM 539 C C . TYR A 1 72 ? -0.212 -0.996 13.959 1.00 91.94 72 TYR A C 1
ATOM 541 O O . TYR A 1 72 ? -0.739 0.082 14.244 1.00 91.94 72 TYR A O 1
ATOM 549 N N . GLY A 1 73 ? -0.632 -1.771 12.961 1.00 94.12 73 GLY A N 1
ATOM 550 C CA . GLY A 1 73 ? -1.633 -1.375 11.982 1.00 94.12 73 GLY A CA 1
ATOM 551 C C . GLY A 1 73 ? -0.986 -1.044 10.648 1.00 94.12 73 GLY A C 1
ATOM 552 O O . GLY A 1 73 ? 0.190 -0.705 10.582 1.00 94.12 73 GLY A O 1
ATOM 553 N N . VAL A 1 74 ? -1.763 -1.171 9.581 1.00 97.00 74 VAL A N 1
ATOM 554 C CA . VAL A 1 74 ? -1.357 -0.818 8.220 1.00 97.00 74 VAL A CA 1
ATOM 555 C C . VAL A 1 74 ? -1.475 0.697 8.037 1.00 97.00 74 VAL A C 1
ATOM 557 O O . VAL A 1 74 ? -2.474 1.287 8.459 1.00 97.00 74 VAL A O 1
ATOM 560 N N . ASN A 1 75 ? -0.468 1.312 7.417 1.00 97.25 75 ASN A N 1
ATOM 561 C CA . ASN A 1 75 ? -0.482 2.713 7.020 1.00 97.25 75 ASN A CA 1
ATOM 562 C C . ASN A 1 75 ? -1.662 2.956 6.066 1.00 97.25 75 ASN A C 1
ATOM 564 O O . ASN A 1 75 ? -1.933 2.173 5.150 1.00 97.25 75 ASN A O 1
ATOM 568 N N . GLU A 1 76 ? -2.389 4.038 6.323 1.00 97.75 76 GLU A N 1
ATOM 569 C CA . GLU A 1 76 ? -3.620 4.386 5.625 1.00 97.75 76 GLU A CA 1
ATOM 570 C C . GLU A 1 76 ? -3.398 4.538 4.116 1.00 97.75 76 GLU A C 1
ATOM 572 O O . GLU A 1 76 ? -4.217 4.033 3.351 1.00 97.75 76 GLU A O 1
ATOM 577 N N . ASP A 1 77 ? -2.270 5.099 3.671 1.00 98.31 77 ASP A N 1
ATOM 578 C CA . ASP A 1 77 ? -1.984 5.299 2.246 1.00 98.31 77 ASP A CA 1
ATOM 579 C C . ASP A 1 77 ? -1.958 3.974 1.468 1.00 98.31 77 ASP A C 1
ATOM 581 O O . ASP A 1 77 ? -2.506 3.885 0.366 1.00 98.31 77 ASP A O 1
ATOM 585 N N . TYR A 1 78 ? -1.416 2.895 2.042 1.00 98.38 78 TYR A N 1
ATOM 586 C CA . TYR A 1 78 ? -1.445 1.585 1.383 1.00 98.38 78 TYR A CA 1
ATOM 587 C C . TYR A 1 78 ? -2.869 1.026 1.287 1.00 98.38 78 TYR A C 1
ATOM 589 O O . TYR A 1 78 ? -3.238 0.463 0.250 1.00 98.38 78 TYR A O 1
ATOM 597 N N . LEU A 1 79 ? -3.700 1.222 2.320 1.00 98.19 79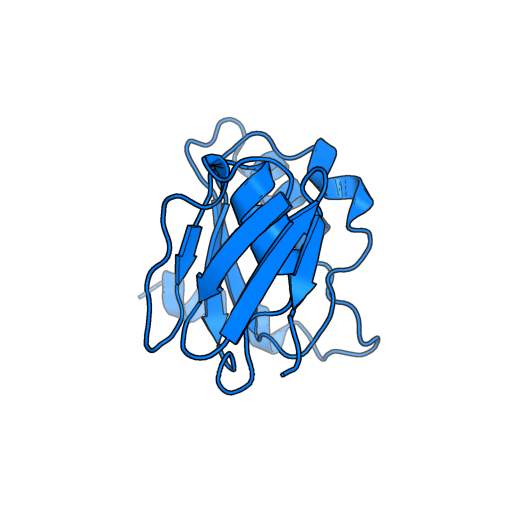 LEU A N 1
ATOM 598 C CA . LEU A 1 79 ? -5.121 0.857 2.264 1.00 98.19 79 LEU A CA 1
ATOM 599 C C . LEU A 1 79 ? -5.838 1.631 1.155 1.00 98.19 79 LEU A C 1
ATOM 601 O O . LEU A 1 79 ? -6.632 1.045 0.418 1.00 98.19 79 LEU A O 1
ATOM 605 N N . GLU A 1 80 ? -5.533 2.919 0.995 1.00 98.25 80 GLU A N 1
ATOM 606 C CA . GLU A 1 80 ? -6.087 3.766 -0.062 1.00 98.25 80 GLU A CA 1
ATOM 607 C C . GLU A 1 80 ? -5.667 3.310 -1.461 1.00 98.25 80 GLU A C 1
ATOM 609 O O . GLU A 1 80 ? -6.501 3.290 -2.375 1.00 98.25 80 GLU A O 1
ATOM 614 N N . ILE A 1 81 ? -4.402 2.911 -1.636 1.00 98.50 81 ILE A N 1
ATOM 615 C CA . ILE A 1 81 ? -3.887 2.378 -2.902 1.00 98.50 81 ILE A CA 1
ATOM 616 C C . ILE A 1 81 ? -4.610 1.078 -3.257 1.00 98.50 81 ILE A C 1
ATOM 618 O O . ILE A 1 81 ? -5.154 0.954 -4.360 1.00 98.50 81 ILE A O 1
ATOM 622 N N . ALA A 1 82 ? -4.670 0.121 -2.328 1.00 98.31 82 ALA A N 1
ATOM 623 C CA . ALA A 1 82 ? -5.356 -1.150 -2.547 1.00 98.31 82 ALA A CA 1
ATOM 624 C C . ALA A 1 82 ? -6.857 -0.940 -2.816 1.00 98.31 82 ALA A C 1
ATOM 626 O O . ALA A 1 82 ? -7.402 -1.498 -3.770 1.00 98.31 82 ALA A O 1
ATOM 627 N N . TYR A 1 83 ? -7.517 -0.073 -2.045 1.00 98.38 83 TYR 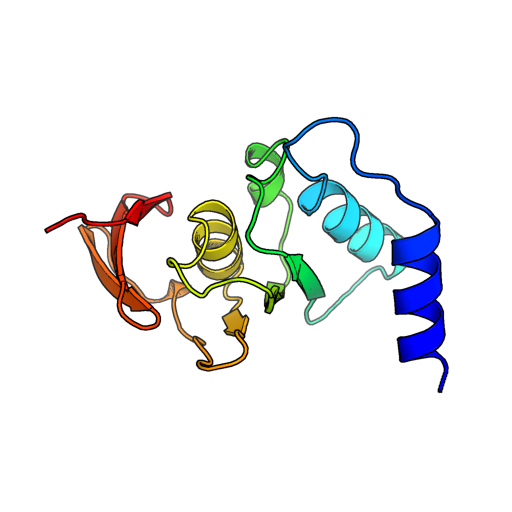A N 1
ATOM 628 C CA . TYR A 1 83 ? -8.918 0.300 -2.246 1.00 98.38 83 TYR A CA 1
ATOM 629 C C . TYR A 1 83 ? -9.164 0.889 -3.640 1.00 98.38 83 TYR A C 1
ATOM 631 O O . TYR A 1 83 ? -10.029 0.414 -4.376 1.00 98.38 83 TYR A O 1
ATOM 639 N N . SER A 1 84 ? -8.386 1.903 -4.026 1.00 97.81 84 SER A N 1
ATOM 640 C CA . SER A 1 84 ? -8.633 2.685 -5.245 1.00 97.81 84 SER A CA 1
ATOM 641 C C . SER A 1 84 ? -8.324 1.917 -6.526 1.00 97.81 84 SER A C 1
ATOM 643 O O . SER A 1 84 ? -8.889 2.220 -7.576 1.00 97.81 84 SER A O 1
ATOM 645 N N . THR A 1 85 ? -7.431 0.931 -6.450 1.00 97.50 85 THR A N 1
ATOM 646 C CA . THR A 1 85 ? -6.991 0.141 -7.608 1.00 97.50 85 THR A CA 1
ATOM 647 C C . THR A 1 85 ? -7.737 -1.187 -7.753 1.00 97.50 85 THR A C 1
ATOM 649 O O . THR A 1 85 ? -7.542 -1.882 -8.746 1.00 97.50 85 THR A O 1
ATOM 652 N N . GLY A 1 86 ? -8.597 -1.565 -6.798 1.00 97.69 86 GLY A N 1
ATOM 653 C CA . GLY A 1 86 ? -9.148 -2.929 -6.745 1.00 97.69 86 GLY A CA 1
ATOM 654 C C . GLY A 1 86 ? -8.094 -3.979 -6.366 1.00 97.69 86 GLY A C 1
ATOM 655 O O . GLY A 1 86 ? -8.214 -5.156 -6.712 1.00 97.69 86 GLY A O 1
ATOM 656 N N . GLY A 1 87 ? -7.032 -3.522 -5.709 1.00 98.06 87 GLY A N 1
ATOM 657 C CA . GLY A 1 87 ? -5.895 -4.294 -5.247 1.00 98.06 87 GLY A CA 1
ATOM 658 C C . GLY A 1 87 ? -6.135 -5.011 -3.919 1.00 98.06 87 GLY A C 1
ATOM 659 O O . GLY A 1 87 ? -7.271 -5.277 -3.524 1.00 98.06 87 GLY A O 1
ATOM 660 N N . SER A 1 88 ? -5.045 -5.356 -3.238 1.00 98.50 88 SER A N 1
ATOM 661 C CA . SER A 1 88 ? -5.071 -6.092 -1.967 1.00 98.50 88 SER A CA 1
ATOM 662 C C . SER A 1 88 ? -3.854 -5.783 -1.099 1.00 98.50 88 SER A C 1
ATOM 664 O O . SER A 1 88 ? -2.842 -5.295 -1.598 1.00 98.50 88 SER A O 1
ATOM 666 N N . ILE A 1 89 ? -3.964 -6.082 0.196 1.00 98.25 89 ILE A N 1
ATOM 667 C CA . ILE A 1 89 ? -2.881 -5.971 1.183 1.00 98.25 89 ILE A CA 1
ATOM 668 C C . ILE A 1 89 ? -2.527 -7.374 1.670 1.00 98.25 89 ILE A C 1
ATOM 670 O O . ILE A 1 89 ? -3.421 -8.169 1.947 1.00 98.25 89 ILE A O 1
ATOM 674 N N . HIS A 1 90 ? -1.237 -7.650 1.805 1.00 97.62 90 HIS A N 1
ATOM 675 C CA . HIS A 1 90 ? -0.677 -8.902 2.297 1.00 97.62 90 HIS A CA 1
ATOM 676 C C . HIS A 1 90 ? 0.365 -8.567 3.356 1.00 97.62 90 HIS A C 1
ATOM 678 O O . HIS A 1 90 ? 1.407 -7.998 3.031 1.00 97.62 90 HIS A O 1
ATOM 684 N N . THR A 1 91 ? 0.088 -8.875 4.615 1.00 95.44 91 THR A N 1
ATOM 685 C CA . THR A 1 91 ? 1.069 -8.765 5.699 1.00 95.44 91 THR A CA 1
ATOM 686 C C . THR A 1 91 ? 1.664 -10.140 5.994 1.00 95.44 91 THR A C 1
ATOM 688 O O . THR A 1 91 ? 1.401 -11.117 5.293 1.00 95.44 91 THR A O 1
ATOM 691 N N . LEU A 1 92 ? 2.500 -10.236 7.028 1.00 91.88 92 LEU A N 1
ATOM 692 C CA . LEU A 1 92 ? 2.986 -11.533 7.489 1.00 91.88 92 LEU A CA 1
ATOM 693 C C . LEU A 1 92 ? 1.849 -12.388 8.087 1.00 91.88 92 LEU A C 1
ATOM 695 O O . LEU A 1 92 ? 1.910 -13.617 8.034 1.00 91.88 92 LEU A O 1
ATOM 699 N N . GLU A 1 93 ? 0.827 -11.743 8.651 1.00 89.38 93 GLU A N 1
ATOM 700 C CA . GLU A 1 93 ? -0.265 -12.378 9.390 1.00 89.38 93 GLU A CA 1
ATOM 701 C C . GLU A 1 93 ? -1.567 -12.507 8.595 1.00 89.38 93 GLU A C 1
ATOM 703 O O . GLU A 1 93 ? -2.305 -13.465 8.822 1.00 89.38 93 GLU A O 1
ATOM 708 N N . ASP A 1 94 ? -1.864 -11.563 7.698 1.00 91.19 94 ASP A N 1
ATOM 709 C CA . ASP A 1 94 ? -3.185 -11.422 7.088 1.00 91.19 94 ASP A CA 1
ATOM 710 C C . ASP A 1 94 ? -3.124 -11.095 5.589 1.00 91.19 94 ASP A C 1
ATOM 712 O O . ASP A 1 94 ? -2.311 -10.293 5.131 1.00 91.19 94 ASP A O 1
ATOM 716 N N . ASP A 1 95 ? -4.087 -11.640 4.843 1.00 96.00 95 ASP A N 1
ATOM 717 C CA . ASP A 1 95 ? -4.371 -11.273 3.456 1.00 96.00 95 ASP A CA 1
ATOM 718 C C . ASP A 1 95 ? -5.739 -10.574 3.353 1.00 96.00 95 ASP A C 1
ATOM 720 O O . ASP A 1 95 ? -6.759 -11.102 3.808 1.00 96.00 95 ASP A O 1
ATOM 724 N N . ILE A 1 96 ? -5.795 -9.403 2.712 1.00 96.25 96 ILE A N 1
ATOM 725 C CA . ILE A 1 96 ? -6.998 -8.566 2.594 1.00 96.25 96 ILE A CA 1
ATOM 726 C C . ILE A 1 96 ? -7.288 -8.249 1.117 1.00 96.25 96 ILE A C 1
ATOM 728 O O . ILE A 1 96 ? -6.621 -7.410 0.513 1.00 96.25 96 ILE A O 1
ATOM 732 N N . TYR A 1 97 ? -8.311 -8.892 0.535 1.00 93.94 97 TYR A N 1
ATOM 733 C CA . TYR A 1 97 ? -8.559 -8.901 -0.922 1.00 93.94 97 TYR A CA 1
ATOM 734 C C . TYR A 1 97 ? -9.681 -7.985 -1.447 1.00 93.94 97 TYR A C 1
ATOM 736 O O . TYR A 1 97 ? -9.763 -7.771 -2.652 1.00 93.94 97 TYR A O 1
ATOM 744 N N . GLU A 1 98 ? -10.553 -7.444 -0.594 1.00 91.44 98 GLU A N 1
ATOM 745 C CA . GLU A 1 98 ? -11.824 -6.835 -1.044 1.00 91.44 98 GLU A CA 1
ATOM 746 C C . GLU A 1 98 ? -12.055 -5.414 -0.511 1.00 91.44 98 GLU A C 1
ATOM 748 O O . GLU A 1 98 ? -13.192 -4.978 -0.343 1.00 91.44 98 GLU A O 1
ATOM 753 N N . LEU A 1 99 ? -10.981 -4.657 -0.258 1.00 96.00 99 LEU A N 1
ATOM 754 C CA . LEU A 1 99 ? -11.098 -3.284 0.252 1.00 96.00 99 LEU A CA 1
ATOM 755 C C . LEU A 1 99 ? -11.954 -2.400 -0.666 1.00 96.00 99 LEU A C 1
ATOM 757 O O . LEU A 1 99 ? -12.764 -1.622 -0.176 1.00 96.00 99 LEU A O 1
ATOM 761 N N . SER A 1 100 ? -11.847 -2.568 -1.986 1.00 95.88 100 SER A N 1
ATOM 762 C CA . SER A 1 100 ? -12.595 -1.784 -2.983 1.00 95.88 100 SER A CA 1
ATOM 763 C C . SER A 1 100 ? -14.124 -1.932 -2.920 1.00 95.88 100 SER A C 1
ATOM 765 O O . SER A 1 100 ? -14.838 -1.135 -3.528 1.00 95.88 100 SER A O 1
ATOM 767 N N . HIS A 1 101 ? -14.645 -2.929 -2.196 1.00 96.19 101 HIS A N 1
ATOM 768 C CA . HIS A 1 101 ? -16.084 -3.139 -2.018 1.00 96.19 101 HIS A CA 1
ATOM 769 C C . HIS A 1 101 ? -16.665 -2.405 -0.803 1.00 96.19 101 HIS A C 1
ATOM 771 O O . HIS A 1 101 ? -17.887 -2.381 -0.645 1.00 96.19 101 HIS A O 1
ATOM 777 N N . LEU A 1 102 ? -15.816 -1.815 0.045 1.00 97.06 102 LEU A N 1
ATOM 778 C CA . LEU A 1 102 ? -16.257 -1.105 1.241 1.00 97.06 102 LEU A CA 1
ATOM 779 C C . LEU A 1 102 ? -17.089 0.123 0.864 1.00 97.06 102 LEU A C 1
ATOM 781 O O . LEU A 1 102 ? -16.693 0.942 0.031 1.00 97.06 102 LEU A O 1
ATOM 785 N N . ALA A 1 103 ? -18.244 0.272 1.506 1.00 97.06 103 ALA A N 1
ATOM 786 C CA . ALA A 1 103 ? -19.085 1.445 1.338 1.00 97.06 103 ALA A CA 1
ATOM 787 C C . ALA A 1 103 ? -18.512 2.658 2.088 1.00 97.06 103 ALA A C 1
ATOM 789 O O . ALA A 1 103 ? -17.830 2.529 3.102 1.00 97.06 103 ALA A O 1
ATOM 790 N N . ASP A 1 104 ? -18.851 3.867 1.635 1.00 97.00 104 ASP A N 1
ATOM 791 C CA . ASP A 1 104 ? -18.484 5.098 2.341 1.00 97.00 104 ASP A CA 1
ATOM 792 C C . ASP A 1 104 ? -18.985 5.081 3.799 1.00 97.00 104 ASP A C 1
ATOM 794 O O . ASP A 1 104 ? -20.167 4.846 4.063 1.00 97.00 104 ASP A O 1
ATOM 798 N N . GLY A 1 105 ? -18.085 5.327 4.753 1.00 97.38 105 GLY A N 1
ATOM 799 C CA . GLY A 1 105 ? -18.351 5.268 6.192 1.00 97.38 105 GLY A CA 1
ATOM 800 C C . GLY A 1 105 ? -18.243 3.874 6.822 1.00 97.38 105 GLY A C 1
ATOM 801 O O . GLY A 1 105 ? -18.335 3.770 8.052 1.00 97.38 105 GLY A O 1
ATOM 802 N N . GLU A 1 106 ? -18.038 2.820 6.028 1.00 97.94 106 GLU A N 1
ATOM 803 C CA . GLU A 1 106 ? -17.869 1.453 6.520 1.00 97.94 106 GLU A CA 1
ATOM 804 C C . GLU A 1 106 ? -16.587 1.306 7.350 1.00 97.94 106 GLU A C 1
ATOM 806 O O . GLU A 1 106 ? -15.599 2.020 7.155 1.00 97.94 106 GLU A O 1
ATOM 811 N N . VAL A 1 107 ? -16.624 0.391 8.323 1.00 97.38 107 VAL A N 1
ATOM 812 C CA . VAL A 1 107 ? -15.478 0.071 9.176 1.00 97.38 107 VAL A CA 1
ATOM 813 C C . VAL A 1 107 ? -14.980 -1.323 8.836 1.00 97.38 107 VAL A C 1
ATOM 815 O O . VAL A 1 107 ? -15.714 -2.295 8.999 1.00 97.38 107 VAL A O 1
ATOM 818 N N . VAL A 1 108 ? -13.716 -1.414 8.438 1.00 95.31 108 VAL A N 1
ATOM 819 C CA . VAL A 1 108 ? -13.017 -2.675 8.184 1.00 95.31 108 VAL A CA 1
ATOM 820 C C 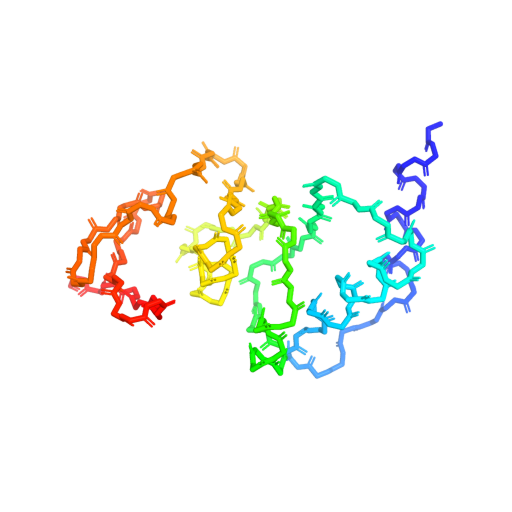. VAL A 1 108 ? -12.025 -2.961 9.306 1.00 95.31 108 VAL A C 1
ATOM 822 O O . VAL A 1 108 ? -11.471 -2.046 9.920 1.00 95.31 108 VAL A O 1
ATOM 825 N N . LYS A 1 109 ? -11.811 -4.244 9.593 1.00 94.00 109 LYS A N 1
ATOM 826 C CA . LYS A 1 109 ? -10.767 -4.7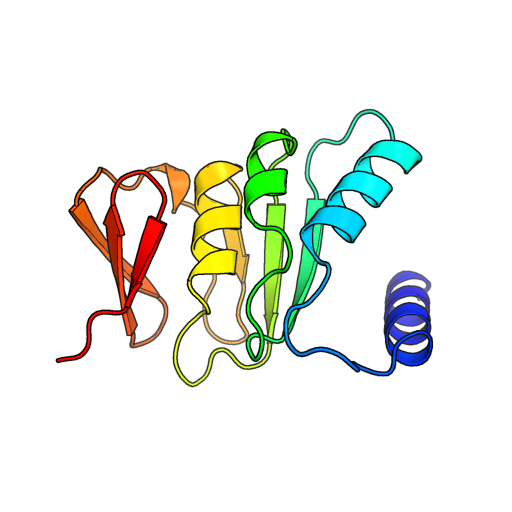08 10.503 1.00 94.00 109 LYS A CA 1
ATOM 827 C C . LYS A 1 109 ? -9.606 -5.264 9.680 1.00 94.00 109 LYS A C 1
ATOM 829 O O . LYS A 1 109 ? -9.830 -6.136 8.847 1.00 94.00 109 LYS A O 1
ATOM 834 N N . VAL A 1 110 ? -8.399 -4.770 9.937 1.00 91.69 110 VAL A N 1
ATOM 835 C CA . VAL A 1 110 ? -7.145 -5.241 9.335 1.00 91.69 110 VAL A CA 1
ATOM 836 C C . VAL A 1 110 ? -6.198 -5.579 10.482 1.00 91.69 110 VAL A C 1
ATOM 838 O O . VAL A 1 110 ? -5.882 -4.714 11.304 1.00 91.69 110 VAL A O 1
ATOM 841 N N . GLY A 1 111 ? -5.835 -6.855 10.621 1.00 88.62 111 GLY A N 1
ATOM 842 C CA . GLY A 1 111 ? -5.201 -7.360 11.836 1.00 88.62 111 GLY A CA 1
ATOM 843 C C . GLY A 1 111 ? -6.026 -7.040 13.081 1.00 88.62 111 GLY A C 1
ATOM 844 O O . GLY A 1 111 ? -7.229 -7.293 13.139 1.00 88.62 111 GLY A O 1
ATOM 845 N N . ASN A 1 112 ? -5.399 -6.448 14.097 1.00 91.50 112 ASN A N 1
ATOM 846 C CA . ASN A 1 112 ? -6.085 -6.023 15.325 1.00 91.50 112 ASN A CA 1
ATOM 847 C C . ASN A 1 112 ? -6.671 -4.606 15.255 1.00 91.50 112 ASN A C 1
ATOM 849 O O . ASN A 1 112 ? -7.304 -4.158 16.212 1.00 91.50 112 ASN A O 1
ATOM 853 N N . TYR A 1 113 ? -6.500 -3.925 14.128 1.00 94.75 113 TYR A N 1
ATOM 854 C CA . TYR A 1 113 ? -6.809 -2.514 13.967 1.00 94.75 113 TYR A CA 1
ATOM 855 C C . TYR A 1 113 ? -8.089 -2.326 13.161 1.00 94.75 113 TYR A C 1
ATOM 857 O O . TYR A 1 113 ? -8.465 -3.158 12.334 1.00 94.75 113 TYR A O 1
ATOM 865 N N . ARG A 1 114 ? -8.808 -1.241 13.445 1.00 96.88 114 ARG A N 1
ATOM 866 C CA . ARG A 1 114 ? -10.043 -0.885 12.743 1.00 96.88 114 ARG A CA 1
ATOM 867 C C . ARG A 1 114 ? -9.838 0.409 11.992 1.00 96.88 114 ARG A C 1
ATOM 869 O O . ARG A 1 114 ? -9.290 1.352 12.550 1.00 96.88 114 ARG A O 1
ATOM 876 N N . TYR A 1 115 ? -10.364 0.463 10.780 1.00 97.62 115 TYR A N 1
ATOM 877 C CA . TYR A 1 115 ? -10.264 1.619 9.907 1.00 97.62 115 TYR A CA 1
ATOM 878 C C . TYR A 1 115 ? -11.641 1.981 9.392 1.00 97.62 115 TYR A C 1
ATOM 880 O O . TYR A 1 115 ? -12.415 1.098 9.027 1.00 97.62 115 TYR A O 1
ATOM 888 N N . ARG A 1 116 ? -11.949 3.275 9.355 1.00 98.06 116 ARG A N 1
ATOM 889 C CA . ARG A 1 116 ? -13.130 3.787 8.663 1.00 98.06 116 ARG A CA 1
ATOM 890 C C . ARG A 1 116 ? -12.719 4.311 7.297 1.00 98.06 116 ARG A C 1
ATOM 892 O O . ARG A 1 116 ? -11.814 5.137 7.229 1.00 98.06 116 ARG A O 1
ATOM 899 N N . VAL A 1 117 ? -13.424 3.893 6.249 1.00 97.69 117 VAL A N 1
ATOM 900 C CA . VAL A 1 117 ? -13.272 4.495 4.921 1.00 97.69 117 VAL A CA 1
ATOM 901 C C . VAL A 1 117 ? -14.181 5.720 4.787 1.00 97.69 117 VAL A C 1
ATOM 903 O O . VAL A 1 117 ? -15.331 5.712 5.227 1.00 97.69 117 VAL A O 1
ATOM 906 N N . ASN A 1 118 ? -13.668 6.796 4.200 1.00 96.62 118 ASN A N 1
ATOM 907 C CA . ASN A 1 118 ? -14.416 7.995 3.846 1.00 96.62 118 ASN A CA 1
ATOM 908 C C . ASN A 1 118 ? -13.947 8.497 2.479 1.00 96.62 118 ASN A C 1
ATOM 910 O O . ASN A 1 118 ? -12.844 9.021 2.344 1.00 96.62 118 ASN A O 1
ATOM 914 N N . ARG A 1 119 ? -14.777 8.323 1.451 1.00 94.38 119 ARG A N 1
ATOM 915 C CA . ARG A 1 119 ? -14.513 8.734 0.064 1.00 94.38 119 ARG A CA 1
ATOM 916 C C . ARG A 1 119 ? -13.158 8.235 -0.448 1.00 94.38 119 ARG A C 1
ATOM 918 O O . ARG A 1 119 ? -12.429 8.972 -1.106 1.00 94.38 119 ARG A O 1
ATOM 925 N N . GLY A 1 120 ? -12.838 6.982 -0.124 1.00 93.50 120 GLY A N 1
ATOM 926 C CA . GLY A 1 120 ? -11.587 6.319 -0.494 1.00 93.50 120 GLY A CA 1
ATOM 927 C C . GLY A 1 120 ? -10.387 6.646 0.393 1.00 93.50 120 GLY A C 1
ATOM 928 O O . GLY A 1 120 ? -9.336 6.070 0.159 1.00 93.50 120 GLY A O 1
ATOM 929 N N . LYS A 1 121 ? -10.540 7.516 1.400 1.00 97.06 121 LYS A N 1
ATOM 930 C CA . LYS A 1 121 ? -9.540 7.771 2.445 1.00 97.06 121 LYS A CA 1
ATOM 931 C C . LYS A 1 121 ? -9.759 6.852 3.636 1.00 97.06 121 LYS A C 1
ATOM 933 O O . LYS A 1 121 ? -10.913 6.629 4.008 1.00 97.06 121 LYS A O 1
ATOM 938 N N . PHE A 1 122 ? -8.693 6.343 4.241 1.00 97.44 122 PHE A N 1
ATOM 939 C CA . PHE A 1 122 ? -8.786 5.494 5.431 1.00 97.44 122 PHE A CA 1
ATOM 940 C C . PHE A 1 122 ? -8.374 6.279 6.669 1.00 97.44 122 PHE A C 1
ATOM 942 O O . PHE A 1 122 ? -7.519 7.144 6.595 1.00 97.44 122 PHE A O 1
ATOM 949 N N . ILE A 1 123 ? -9.035 6.014 7.796 1.00 97.00 123 ILE A N 1
ATOM 950 C CA . ILE A 1 123 ? -8.671 6.577 9.099 1.00 97.00 123 ILE A CA 1
ATOM 951 C C . ILE A 1 123 ? -8.700 5.455 10.127 1.00 97.00 123 ILE A C 1
ATOM 953 O O . ILE A 1 123 ? -9.753 4.839 10.343 1.00 97.00 123 ILE A O 1
ATOM 957 N N . GLN A 1 124 ? -7.575 5.212 10.785 1.00 96.38 124 GLN A N 1
ATOM 958 C CA . GLN A 1 124 ? -7.459 4.282 11.892 1.00 96.38 124 GLN A CA 1
ATOM 959 C C . GLN A 1 124 ? -8.265 4.793 13.088 1.00 96.38 124 GLN A C 1
ATOM 961 O O . GLN A 1 124 ? -8.149 5.934 13.533 1.00 96.38 124 GLN A O 1
ATOM 966 N N . LEU A 1 125 ? -9.113 3.926 13.629 1.00 96.50 125 LEU A N 1
ATOM 967 C CA . LEU A 1 125 ? -9.907 4.213 14.812 1.00 96.50 125 LEU A CA 1
ATOM 968 C C . LEU A 1 125 ? -9.099 3.836 16.052 1.00 96.50 125 LEU A C 1
ATOM 970 O O . LEU A 1 125 ? -8.791 2.664 16.267 1.00 96.50 125 LEU A O 1
ATOM 974 N N . THR A 1 126 ? -8.786 4.825 16.880 1.00 87.00 126 THR A N 1
ATOM 975 C CA . THR A 1 126 ? -8.293 4.604 18.241 1.00 87.00 126 THR A CA 1
ATOM 976 C C . THR A 1 126 ? -9.490 4.424 19.170 1.00 87.00 126 THR A C 1
ATOM 978 O O . THR A 1 126 ? -10.388 5.270 19.170 1.00 87.00 126 THR A O 1
ATOM 981 N N . ASP A 1 127 ? -9.515 3.328 19.926 1.00 63.16 127 ASP A N 1
ATOM 982 C CA . ASP A 1 127 ? -10.436 3.163 21.060 1.00 63.16 127 ASP A CA 1
ATOM 983 C C . ASP A 1 127 ? -10.122 4.129 22.210 1.00 63.16 127 ASP A C 1
ATOM 985 O O . ASP A 1 127 ? -8.923 4.423 22.430 1.00 63.16 127 ASP A O 1
#